Protein AF-A0A8S8XN00-F1 (afdb_monomer_lite)

Foldseek 3Di:
DPDPVVVVVQVQLVPDAWDWDWDADPVGDTDTDTHRSNPDDQDPVNVVVVVVVVVCPPPPPDDPDD

pLDDT: mean 72.54, std 10.15, range [42.62, 91.0]

Radius of gyration: 16.48 Å; chains: 1; bounding box: 48×25×38 Å

Structure (mmCIF, N/CA/C/O backbone):
data_AF-A0A8S8XN00-F1
#
_entry.id   AF-A0A8S8XN00-F1
#
loop_
_atom_site.group_PDB
_atom_site.id
_atom_site.type_symbol
_atom_site.label_atom_id
_atom_site.label_alt_id
_atom_site.label_comp_id
_atom_site.label_asym_id
_atom_site.label_entity_id
_atom_site.label_seq_id
_atom_site.pdbx_PDB_ins_code
_atom_site.Cartn_x
_atom_site.Cartn_y
_atom_site.Cartn_z
_atom_site.occupancy
_atom_site.B_iso_or_equiv
_atom_site.auth_seq_id
_atom_site.auth_comp_id
_atom_site.auth_asym_id
_atom_site.auth_atom_id
_atom_site.pdbx_PDB_model_num
ATOM 1 N N . MET A 1 1 ? 28.735 -6.393 -3.527 1.00 47.34 1 MET A N 1
ATOM 2 C CA . MET A 1 1 ? 28.404 -7.110 -4.772 1.00 47.34 1 MET A CA 1
ATOM 3 C C . MET A 1 1 ? 27.050 -6.571 -5.179 1.00 47.34 1 MET A C 1
ATOM 5 O O . MET A 1 1 ? 26.166 -6.590 -4.334 1.00 47.34 1 MET A O 1
ATOM 9 N N . PHE A 1 2 ? 26.938 -5.921 -6.339 1.00 50.44 2 PHE A N 1
ATOM 10 C CA . PHE A 1 2 ? 25.630 -5.472 -6.818 1.00 50.44 2 PHE A CA 1
ATOM 11 C C . PHE A 1 2 ? 24.838 -6.738 -7.141 1.00 50.44 2 PHE A C 1
ATOM 13 O O . PHE A 1 2 ? 25.329 -7.589 -7.877 1.00 50.44 2 PHE A O 1
ATOM 20 N N . ASP A 1 3 ? 23.725 -6.908 -6.444 1.00 61.62 3 ASP A N 1
ATOM 21 C CA . ASP A 1 3 ? 22.903 -8.112 -6.453 1.00 61.62 3 ASP A CA 1
ATOM 22 C C . ASP A 1 3 ? 22.200 -8.186 -7.816 1.00 61.62 3 ASP A C 1
ATOM 24 O O . ASP A 1 3 ? 21.421 -7.292 -8.147 1.00 61.62 3 ASP A O 1
ATOM 28 N N . ASP A 1 4 ? 22.531 -9.182 -8.640 1.00 59.97 4 ASP A N 1
ATOM 29 C CA . ASP A 1 4 ? 21.997 -9.350 -10.006 1.00 59.97 4 ASP A CA 1
ATOM 30 C C . ASP A 1 4 ? 20.447 -9.387 -9.998 1.00 59.97 4 ASP A C 1
ATOM 32 O O . ASP A 1 4 ? 19.785 -8.823 -10.873 1.00 59.97 4 ASP A O 1
ATOM 36 N N . ASP A 1 5 ? 19.867 -9.923 -8.916 1.00 61.28 5 ASP A N 1
ATOM 37 C CA . ASP A 1 5 ? 18.433 -9.915 -8.603 1.00 61.28 5 ASP A CA 1
ATOM 38 C C . ASP A 1 5 ? 17.827 -8.501 -8.488 1.00 61.28 5 ASP A C 1
ATOM 40 O O . ASP A 1 5 ? 16.665 -8.285 -8.844 1.00 61.28 5 ASP A O 1
ATOM 44 N N . SER A 1 6 ? 18.593 -7.500 -8.037 1.00 64.62 6 SER A N 1
ATOM 45 C CA . SER A 1 6 ? 18.111 -6.114 -7.950 1.00 64.62 6 SER A CA 1
ATOM 46 C C . SER A 1 6 ? 17.890 -5.506 -9.333 1.00 64.62 6 SER A C 1
ATOM 48 O O . SER A 1 6 ? 16.946 -4.740 -9.517 1.00 64.62 6 SER A O 1
ATOM 50 N N . VAL A 1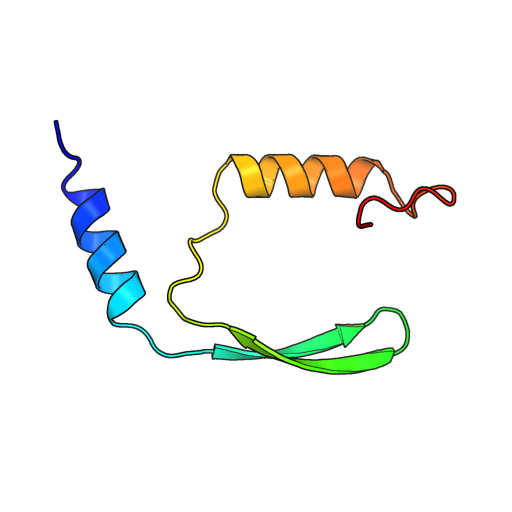 7 ? 18.737 -5.845 -10.308 1.00 68.44 7 VAL A N 1
ATOM 51 C CA . VAL A 1 7 ? 18.664 -5.292 -11.668 1.00 68.44 7 VAL A CA 1
ATOM 52 C C . VAL A 1 7 ? 17.522 -5.941 -12.447 1.00 68.44 7 VAL A C 1
ATOM 54 O O . VAL A 1 7 ? 16.732 -5.239 -13.081 1.00 68.44 7 VAL A O 1
ATOM 57 N N . ALA A 1 8 ? 17.383 -7.266 -12.353 1.00 71.19 8 ALA A N 1
ATOM 58 C CA . ALA A 1 8 ? 16.281 -7.999 -12.974 1.00 71.19 8 ALA A CA 1
ATOM 59 C C . ALA A 1 8 ? 14.911 -7.489 -12.490 1.00 71.19 8 ALA A C 1
ATOM 61 O O . ALA A 1 8 ? 14.013 -7.232 -13.291 1.00 71.19 8 ALA A O 1
ATOM 62 N N . ARG A 1 9 ? 14.781 -7.232 -11.184 1.00 69.19 9 ARG A N 1
ATOM 63 C CA . ARG A 1 9 ? 13.556 -6.693 -10.584 1.00 69.19 9 ARG A CA 1
ATOM 64 C C . ARG A 1 9 ? 13.238 -5.267 -11.033 1.00 69.19 9 ARG A C 1
ATOM 66 O O . ARG A 1 9 ? 12.071 -4.930 -11.219 1.00 69.19 9 ARG A O 1
ATOM 73 N N . GLU A 1 10 ? 14.243 -4.406 -11.176 1.00 67.81 10 GLU A N 1
ATOM 74 C CA . GLU A 1 10 ? 14.028 -3.042 -11.674 1.00 67.81 10 GLU A CA 1
ATOM 75 C C . GLU A 1 10 ? 13.530 -3.045 -13.122 1.00 67.81 10 GLU A C 1
ATOM 77 O O . GLU A 1 10 ? 12.618 -2.289 -13.457 1.00 67.81 10 GLU A O 1
ATOM 82 N N . LEU A 1 11 ? 14.050 -3.951 -13.952 1.00 72.06 11 LEU A N 1
ATOM 83 C CA . LEU A 1 11 ? 13.579 -4.151 -15.323 1.00 72.06 11 LEU A CA 1
ATOM 84 C C . LEU A 1 11 ? 12.120 -4.624 -15.369 1.00 72.06 11 LEU A C 1
ATOM 86 O O . LEU A 1 11 ? 11.342 -4.102 -16.165 1.00 72.06 11 LEU A O 1
ATOM 90 N N . GLU A 1 12 ? 11.719 -5.545 -14.491 1.00 70.75 12 GLU A N 1
ATOM 91 C CA . GLU A 1 12 ? 10.322 -5.983 -14.380 1.00 70.75 12 GLU A CA 1
ATOM 92 C C . GLU A 1 12 ? 9.385 -4.845 -13.948 1.00 70.75 12 GLU A C 1
ATOM 94 O O . GLU A 1 12 ? 8.303 -4.688 -14.515 1.00 70.75 12 GLU A O 1
ATOM 99 N N . LEU A 1 13 ? 9.796 -4.009 -12.986 1.00 70.00 13 LEU A N 1
ATOM 100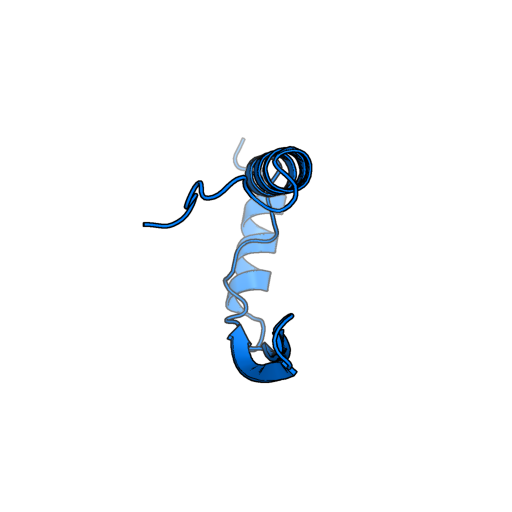 C CA . LEU A 1 13 ? 9.005 -2.858 -12.531 1.00 70.00 13 LEU A CA 1
ATOM 101 C C . LEU A 1 13 ? 8.788 -1.826 -13.644 1.00 70.00 13 LEU A C 1
ATOM 103 O O . LEU A 1 13 ? 7.691 -1.279 -13.748 1.00 70.00 13 LEU A O 1
ATOM 107 N N . ILE A 1 14 ? 9.803 -1.597 -14.481 1.00 69.69 14 ILE A N 1
ATOM 108 C CA . ILE A 1 14 ? 9.737 -0.685 -15.633 1.00 69.69 14 ILE A CA 1
ATOM 109 C C . ILE A 1 14 ? 8.878 -1.268 -16.765 1.00 69.69 14 ILE A C 1
ATOM 111 O O . ILE A 1 14 ? 8.204 -0.514 -17.463 1.00 69.69 14 ILE A O 1
ATOM 115 N N . ALA A 1 15 ? 8.905 -2.588 -16.959 1.00 71.25 15 ALA A N 1
ATOM 116 C CA . ALA A 1 15 ? 8.270 -3.249 -18.097 1.00 71.25 15 ALA A CA 1
ATOM 117 C C . ALA A 1 15 ? 6.769 -3.534 -17.931 1.00 71.25 15 ALA A C 1
ATOM 119 O O . ALA A 1 15 ? 6.121 -3.884 -18.915 1.00 71.25 15 ALA A O 1
ATOM 120 N N . GLY A 1 16 ? 6.216 -3.453 -16.720 1.00 70.62 16 GLY A N 1
ATOM 121 C CA . GLY A 1 16 ? 4.819 -3.823 -16.500 1.00 70.62 16 GLY A CA 1
ATOM 122 C C . GLY A 1 16 ? 3.818 -2.676 -16.618 1.00 70.62 16 GLY A C 1
ATOM 123 O O . GLY A 1 16 ? 4.140 -1.495 -16.493 1.00 70.62 16 GLY A O 1
ATOM 124 N N . ASP A 1 17 ? 2.566 -3.064 -16.842 1.00 72.62 17 ASP A N 1
ATOM 125 C CA . ASP A 1 17 ? 1.456 -2.149 -17.077 1.00 72.62 17 ASP A CA 1
ATOM 126 C C . ASP A 1 17 ? 0.847 -1.598 -15.780 1.00 72.62 17 ASP A C 1
ATOM 128 O O . ASP A 1 17 ? 0.803 -2.256 -14.732 1.00 72.62 17 ASP A O 1
ATOM 132 N N . THR A 1 18 ? 0.308 -0.383 -15.874 1.00 78.56 18 THR A N 1
ATOM 133 C CA . THR A 1 18 ? -0.516 0.231 -14.827 1.00 78.56 18 THR A CA 1
ATOM 134 C C . THR A 1 18 ? -1.744 -0.634 -14.547 1.00 78.56 18 THR A C 1
ATOM 136 O O . THR A 1 18 ? -2.478 -1.021 -15.457 1.00 78.56 18 THR A O 1
ATOM 139 N N . LYS A 1 19 ? -2.002 -0.913 -13.267 1.00 80.50 19 LYS A N 1
ATOM 140 C CA . LYS A 1 19 ? -3.163 -1.689 -12.819 1.00 80.50 19 LYS A CA 1
ATOM 141 C C . LYS A 1 19 ? -4.255 -0.757 -12.326 1.00 80.50 19 LYS A C 1
ATOM 143 O O . LYS A 1 19 ? -4.051 -0.021 -11.365 1.00 80.50 19 LYS A O 1
ATOM 148 N N . THR A 1 20 ? -5.438 -0.838 -12.921 1.00 83.31 20 THR A N 1
ATOM 149 C CA . THR A 1 20 ? -6.627 -0.172 -12.383 1.00 83.31 20 THR A CA 1
ATOM 150 C C . THR A 1 20 ? -7.292 -1.078 -11.351 1.00 83.31 20 THR A C 1
ATOM 152 O O . THR A 1 20 ? -7.692 -2.196 -11.672 1.00 83.31 20 THR A O 1
ATOM 155 N N . ILE A 1 21 ? -7.416 -0.607 -10.110 1.00 85.62 21 ILE A N 1
ATOM 156 C CA . ILE A 1 21 ? -8.115 -1.315 -9.035 1.00 85.62 21 ILE A CA 1
ATOM 157 C C . ILE A 1 21 ? -9.328 -0.510 -8.577 1.00 85.62 21 ILE A C 1
ATOM 159 O O . ILE A 1 21 ? -9.273 0.713 -8.458 1.00 85.62 21 ILE A O 1
ATOM 163 N N . GLN A 1 22 ? -10.427 -1.202 -8.291 1.00 90.19 22 GLN A N 1
ATOM 164 C CA . GLN A 1 22 ? -11.566 -0.608 -7.602 1.00 90.19 22 GLN A CA 1
ATOM 165 C C . GLN A 1 22 ? -11.461 -0.934 -6.118 1.00 90.19 22 GLN A C 1
ATOM 167 O O . GLN A 1 22 ? -11.452 -2.102 -5.731 1.00 90.19 22 GLN A O 1
ATOM 172 N N . TRP A 1 23 ? -11.360 0.098 -5.292 1.00 86.25 23 TRP A N 1
ATOM 173 C CA . TRP A 1 23 ? -11.303 -0.032 -3.845 1.00 86.25 23 TRP A CA 1
ATOM 174 C C . TRP A 1 23 ? -12.558 0.567 -3.223 1.00 86.25 23 TRP A C 1
ATOM 176 O O . TRP A 1 23 ? -12.882 1.728 -3.464 1.00 86.25 23 TRP A O 1
ATOM 186 N N . GLN A 1 24 ? -13.270 -0.226 -2.424 1.00 88.50 24 GLN A N 1
ATOM 187 C CA . GLN A 1 24 ? -14.418 0.253 -1.666 1.00 88.50 24 GLN A CA 1
ATOM 188 C C . GLN A 1 24 ? -13.974 0.698 -0.273 1.00 88.50 24 GLN A C 1
ATOM 190 O O . GLN A 1 24 ? -13.350 -0.071 0.462 1.00 88.50 24 GLN A O 1
ATOM 195 N N . SER A 1 25 ? -14.315 1.930 0.098 1.00 81.44 25 SER A N 1
ATOM 196 C CA . SER A 1 25 ? -14.026 2.461 1.422 1.00 81.44 25 SER A CA 1
ATOM 197 C C . SER A 1 25 ? -14.908 1.810 2.486 1.00 81.44 25 SER A C 1
ATOM 199 O O . SER A 1 25 ? -16.015 1.349 2.189 1.00 81.44 25 SER A O 1
ATOM 201 N N . PRO A 1 26 ? -14.486 1.832 3.763 1.00 79.19 26 PRO A N 1
ATOM 202 C CA . PRO A 1 26 ? -15.331 1.398 4.876 1.00 79.19 26 PRO A CA 1
ATOM 203 C C . PRO A 1 26 ? -16.660 2.165 4.997 1.00 79.19 26 PRO A C 1
ATOM 205 O O . PRO A 1 26 ? -17.568 1.701 5.682 1.00 79.19 26 PRO A O 1
ATOM 208 N N . HIS A 1 27 ? -16.782 3.327 4.346 1.00 83.00 27 HIS A N 1
ATOM 209 C CA . HIS A 1 27 ? -17.999 4.142 4.301 1.00 83.00 27 HIS A CA 1
ATOM 210 C C . HIS A 1 27 ? -18.853 3.887 3.047 1.00 83.00 27 HIS A C 1
ATOM 212 O O . HIS A 1 27 ? -19.905 4.501 2.889 1.00 83.00 27 HIS A O 1
ATOM 218 N N . GLY A 1 28 ? -18.439 2.950 2.186 1.00 85.75 28 GLY A N 1
ATOM 219 C CA . GLY A 1 28 ? -19.188 2.494 1.014 1.00 85.75 28 GLY A CA 1
ATOM 220 C C . GLY A 1 28 ? -18.849 3.215 -0.291 1.00 85.75 28 GLY A C 1
ATOM 221 O O . GLY A 1 28 ? -19.381 2.838 -1.333 1.00 85.75 28 GLY A O 1
ATOM 222 N N . GLU A 1 29 ? -17.958 4.206 -0.262 1.00 91.00 29 GLU A N 1
ATOM 223 C CA . GLU A 1 29 ? -17.511 4.928 -1.457 1.00 91.00 29 GLU A CA 1
ATOM 224 C C . GLU A 1 29 ? -16.629 4.031 -2.326 1.00 91.00 29 GLU A C 1
ATOM 226 O O . GLU A 1 29 ? -15.811 3.272 -1.809 1.00 91.00 29 GLU A O 1
ATOM 231 N N . LEU A 1 30 ? -16.764 4.128 -3.647 1.00 90.19 30 LEU A N 1
ATOM 232 C CA . LEU A 1 30 ? -15.934 3.375 -4.582 1.00 90.19 30 LEU A CA 1
ATOM 233 C C . LEU A 1 30 ? -14.878 4.296 -5.197 1.00 90.19 30 LEU A C 1
ATOM 235 O O . LEU A 1 30 ? -15.210 5.287 -5.844 1.00 90.19 30 LEU A O 1
ATOM 239 N N . PHE A 1 31 ? -13.612 3.937 -5.028 1.00 87.56 31 PHE A N 1
ATOM 240 C CA . PHE A 1 31 ? -12.469 4.635 -5.597 1.00 87.56 31 PHE A CA 1
ATOM 241 C C . PHE A 1 31 ? -11.875 3.808 -6.734 1.00 87.56 31 PHE A C 1
ATOM 243 O O . PHE A 1 31 ? -11.567 2.630 -6.556 1.00 87.56 31 PHE A O 1
ATOM 250 N N . SER A 1 32 ? -11.694 4.428 -7.899 1.00 89.50 32 SER A N 1
ATOM 251 C CA . SER A 1 32 ? -10.907 3.853 -8.990 1.00 89.50 32 SER A CA 1
ATOM 252 C C . SER A 1 32 ? -9.474 4.353 -8.856 1.00 89.50 32 SER A C 1
ATOM 254 O O . SER A 1 32 ? -9.231 5.552 -8.974 1.00 89.50 32 SER A O 1
ATOM 256 N N . LEU A 1 33 ? -8.541 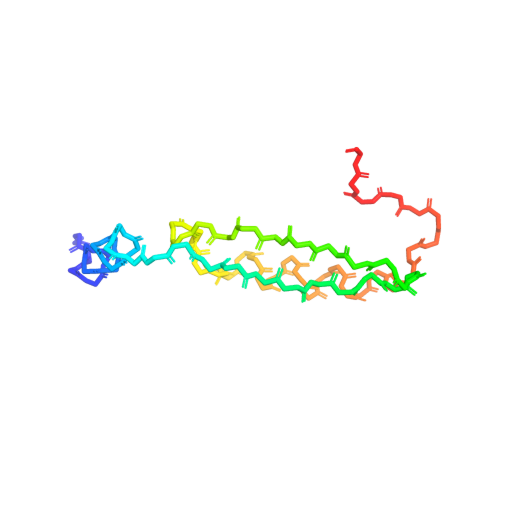3.451 -8.565 1.00 82.88 33 LEU A N 1
ATOM 257 C CA . LEU A 1 33 ? -7.128 3.768 -8.381 1.00 82.88 33 LEU A CA 1
ATOM 258 C C . LEU A 1 33 ? -6.337 3.212 -9.561 1.00 82.88 33 LEU A C 1
ATOM 260 O O . LEU A 1 33 ? -6.419 2.024 -9.865 1.00 82.88 33 LEU A O 1
ATOM 264 N N . GLU A 1 34 ? -5.543 4.062 -10.198 1.00 81.50 34 GLU A N 1
ATOM 265 C CA . GLU A 1 34 ? -4.558 3.652 -11.195 1.00 81.50 34 GLU A CA 1
ATOM 266 C C . GLU A 1 34 ? -3.210 3.488 -10.493 1.00 81.50 34 GLU A C 1
ATOM 268 O O . GLU A 1 34 ? -2.579 4.462 -10.085 1.00 81.50 34 GLU A O 1
ATOM 273 N N . LEU A 1 35 ? -2.794 2.240 -10.283 1.00 77.38 35 LEU A N 1
ATOM 274 C CA . LEU A 1 35 ? -1.535 1.910 -9.629 1.00 77.38 35 LEU A CA 1
ATOM 275 C C . LEU A 1 35 ? -0.444 1.694 -10.683 1.00 77.38 35 LEU A C 1
ATOM 277 O O . LEU A 1 35 ? -0.537 0.732 -11.452 1.00 77.38 35 LEU A O 1
ATOM 281 N N . PRO A 1 36 ? 0.595 2.545 -10.729 1.00 73.44 36 PRO A N 1
ATOM 282 C CA . PRO A 1 36 ? 1.692 2.361 -11.667 1.00 73.44 36 PRO A CA 1
ATOM 283 C C . PRO A 1 36 ? 2.491 1.109 -11.303 1.00 73.44 36 PRO A C 1
ATOM 285 O O . PRO A 1 36 ? 2.691 0.808 -10.130 1.00 73.44 36 PRO A O 1
ATOM 288 N N . HIS A 1 37 ? 2.998 0.389 -12.301 1.00 69.62 37 HIS A N 1
ATOM 289 C CA . HIS A 1 37 ? 3.759 -0.845 -12.078 1.00 69.62 37 HIS A CA 1
ATOM 290 C C . HIS A 1 37 ? 5.077 -0.635 -11.311 1.00 69.62 37 HIS A C 1
ATOM 292 O O . HIS A 1 37 ? 5.622 -1.559 -10.714 1.00 69.62 37 HIS A O 1
ATOM 298 N N . THR A 1 38 ? 5.556 0.608 -11.270 1.00 61.94 38 THR A N 1
ATOM 299 C CA . THR A 1 38 ? 6.769 1.030 -10.565 1.00 61.94 38 THR A CA 1
ATOM 300 C C . THR A 1 38 ? 6.577 1.237 -9.065 1.00 61.94 38 THR A C 1
ATOM 302 O O . THR A 1 38 ? 7.537 1.602 -8.381 1.00 61.94 38 THR A O 1
ATOM 305 N N . VAL A 1 39 ? 5.380 0.999 -8.506 1.00 61.75 39 VAL A N 1
ATOM 306 C CA . VAL A 1 39 ? 5.269 0.918 -7.047 1.00 61.75 39 VAL A CA 1
ATOM 307 C C . VAL A 1 39 ? 6.073 -0.279 -6.560 1.00 61.75 39 VAL A C 1
ATOM 309 O O . VAL A 1 39 ? 5.735 -1.434 -6.813 1.00 61.75 39 VAL A O 1
ATOM 312 N N . TYR A 1 40 ? 7.166 0.014 -5.857 1.00 66.25 40 TYR A N 1
ATOM 313 C CA . TYR A 1 40 ? 7.978 -1.014 -5.231 1.00 66.25 40 TYR A CA 1
ATOM 314 C C . TYR A 1 40 ? 7.077 -1.944 -4.410 1.00 66.25 40 TYR A C 1
ATOM 316 O O . TYR A 1 40 ? 6.271 -1.456 -3.611 1.00 66.25 40 TYR A O 1
ATOM 324 N N . PRO A 1 41 ? 7.224 -3.272 -4.563 1.00 59.75 41 PRO A N 1
ATOM 325 C CA . PRO A 1 41 ? 6.523 -4.219 -3.718 1.00 59.75 41 PRO A CA 1
ATOM 326 C C . PRO A 1 41 ? 6.763 -3.863 -2.248 1.00 59.75 41 PRO A C 1
ATOM 328 O O . PRO A 1 41 ? 7.887 -3.448 -1.931 1.00 59.75 41 PRO A O 1
ATOM 331 N N . PRO A 1 42 ? 5.753 -4.021 -1.370 1.00 62.41 42 PRO A N 1
ATOM 332 C CA . PRO A 1 42 ? 5.882 -3.744 0.054 1.00 62.41 42 PRO A CA 1
ATOM 333 C C . PRO A 1 42 ? 7.192 -4.324 0.584 1.00 62.41 42 PRO A C 1
ATOM 335 O O . PRO A 1 42 ? 7.430 -5.529 0.486 1.00 62.41 42 PRO A O 1
ATOM 338 N N . ARG A 1 43 ? 8.079 -3.453 1.067 1.00 68.19 43 ARG A N 1
ATOM 339 C CA . ARG A 1 43 ? 9.342 -3.879 1.678 1.00 68.19 43 ARG A CA 1
ATOM 340 C C . ARG A 1 43 ? 9.082 -4.305 3.121 1.00 68.19 43 ARG A C 1
ATOM 342 O O . ARG A 1 43 ? 7.976 -4.129 3.633 1.00 68.19 43 ARG A O 1
ATOM 349 N N . GLU A 1 44 ? 10.103 -4.838 3.785 1.00 69.12 44 GLU A N 1
ATOM 350 C CA . GLU A 1 44 ? 10.030 -5.178 5.211 1.00 69.12 44 GLU A CA 1
ATOM 351 C C . GLU A 1 44 ? 9.506 -3.999 6.047 1.00 69.12 44 GLU A C 1
ATOM 353 O O . GLU A 1 44 ? 8.631 -4.183 6.888 1.00 69.12 44 GLU A O 1
ATOM 358 N N . ASP A 1 45 ? 9.925 -2.772 5.728 1.00 68.19 45 ASP A N 1
ATOM 359 C CA . ASP A 1 45 ? 9.438 -1.554 6.384 1.00 68.19 45 ASP A CA 1
ATOM 360 C C . ASP A 1 45 ? 7.939 -1.306 6.155 1.00 68.19 45 ASP A C 1
ATOM 362 O O . ASP A 1 45 ? 7.233 -0.853 7.056 1.00 68.19 45 ASP A O 1
ATOM 366 N N . THR A 1 46 ? 7.423 -1.635 4.966 1.00 71.12 46 THR A N 1
ATOM 367 C CA . THR A 1 46 ? 5.995 -1.521 4.640 1.00 71.12 46 THR A CA 1
ATOM 368 C C . THR A 1 46 ? 5.172 -2.538 5.430 1.00 71.12 46 THR A C 1
ATOM 370 O O . THR A 1 46 ? 4.128 -2.184 5.978 1.00 71.12 46 THR A O 1
ATOM 373 N N . ASP A 1 47 ? 5.652 -3.778 5.542 1.00 73.44 47 ASP A N 1
ATOM 374 C CA . ASP A 1 47 ? 5.000 -4.819 6.344 1.00 73.44 47 ASP A CA 1
ATOM 375 C C . ASP A 1 47 ? 5.077 -4.498 7.847 1.00 73.44 47 ASP A C 1
ATOM 377 O O . ASP A 1 47 ? 4.083 -4.600 8.571 1.00 73.44 47 ASP A O 1
ATOM 381 N N . PHE A 1 48 ? 6.224 -4.003 8.320 1.00 76.12 48 PHE A N 1
ATOM 382 C CA . PHE A 1 48 ? 6.399 -3.520 9.687 1.00 76.12 48 PHE A CA 1
ATOM 383 C C . PHE A 1 48 ? 5.435 -2.370 10.003 1.00 76.12 48 PHE A C 1
ATOM 385 O O . PHE A 1 48 ? 4.754 -2.399 11.034 1.00 76.12 48 PHE A O 1
ATOM 392 N N . MET A 1 49 ? 5.321 -1.374 9.121 1.00 75.50 49 MET A N 1
ATOM 393 C CA . MET A 1 49 ? 4.359 -0.284 9.280 1.00 75.50 49 MET A CA 1
ATOM 394 C C . MET A 1 49 ? 2.921 -0.805 9.285 1.00 75.50 49 MET A C 1
ATOM 396 O O . MET A 1 49 ? 2.177 -0.468 10.204 1.00 75.50 49 MET A O 1
ATOM 400 N N . ALA A 1 50 ? 2.535 -1.671 8.344 1.00 78.81 50 ALA A N 1
ATOM 401 C CA . ALA A 1 50 ? 1.190 -2.241 8.281 1.00 78.81 50 ALA A CA 1
ATOM 402 C C . ALA A 1 50 ? 0.824 -2.994 9.572 1.00 78.81 50 ALA A C 1
ATOM 404 O O . ALA A 1 50 ? -0.216 -2.729 10.178 1.00 78.81 50 ALA A O 1
ATOM 405 N N . ARG A 1 51 ? 1.715 -3.866 10.063 1.00 79.38 51 ARG A N 1
ATOM 406 C CA . ARG A 1 51 ? 1.526 -4.596 11.330 1.00 79.38 51 ARG A CA 1
ATOM 407 C C . ARG A 1 51 ? 1.341 -3.659 12.518 1.00 79.38 51 ARG A C 1
ATOM 409 O O . ARG A 1 51 ? 0.521 -3.929 13.394 1.00 79.38 51 ARG A O 1
ATOM 416 N N . ASN A 1 52 ? 2.110 -2.575 12.580 1.00 78.31 52 ASN A N 1
ATOM 417 C CA . ASN A 1 52 ? 2.014 -1.622 13.682 1.00 78.31 52 ASN A CA 1
ATOM 418 C C . ASN A 1 52 ? 0.785 -0.713 13.572 1.00 78.31 52 ASN A C 1
ATOM 420 O O . ASN A 1 52 ? 0.167 -0.433 14.596 1.00 78.31 52 ASN A O 1
ATOM 424 N N . LEU A 1 53 ? 0.373 -0.328 12.363 1.00 76.75 53 LEU A N 1
ATOM 425 C CA . LEU A 1 53 ? -0.879 0.395 12.128 1.00 76.75 53 LEU A CA 1
ATOM 426 C C . LEU A 1 53 ? -2.094 -0.440 12.552 1.00 76.75 53 LEU A C 1
ATOM 428 O O . LEU A 1 53 ? -2.975 0.075 13.234 1.00 76.75 53 LEU A O 1
ATOM 432 N N . ILE A 1 54 ? -2.109 -1.744 12.254 1.00 78.25 54 ILE A N 1
ATOM 433 C CA . ILE A 1 54 ? -3.187 -2.653 12.682 1.00 78.25 54 ILE A CA 1
ATOM 434 C C . ILE A 1 54 ? -3.330 -2.674 14.214 1.00 78.25 54 ILE A C 1
ATOM 436 O O . ILE A 1 54 ? -4.446 -2.644 14.734 1.00 78.25 54 ILE A O 1
ATOM 440 N N . LYS A 1 55 ? -2.216 -2.659 14.960 1.00 78.88 55 LYS A N 1
ATOM 441 C CA . LYS A 1 55 ? -2.228 -2.645 16.438 1.00 78.88 55 LYS A CA 1
ATOM 442 C C . LYS A 1 55 ? -2.850 -1.378 17.038 1.00 78.88 55 LYS A C 1
ATOM 444 O O . LYS A 1 55 ? -3.276 -1.410 18.191 1.00 78.88 55 LYS A O 1
ATOM 449 N N . ILE A 1 56 ? -2.908 -0.271 16.293 1.00 75.88 56 ILE A N 1
ATOM 450 C CA . ILE A 1 56 ? -3.521 0.989 16.750 1.00 75.88 56 ILE A CA 1
ATOM 451 C C . ILE A 1 56 ? -5.060 0.870 16.809 1.00 75.88 56 ILE A C 1
ATOM 453 O O . ILE A 1 56 ? -5.709 1.614 17.553 1.00 75.88 56 ILE A O 1
ATOM 457 N N . GLY A 1 57 ? -5.654 -0.100 16.100 1.00 71.62 57 GLY A N 1
ATOM 458 C CA . GLY A 1 57 ? -7.102 -0.315 16.062 1.00 71.62 57 GLY A CA 1
ATOM 459 C C . GLY A 1 57 ? -7.842 0.875 15.429 1.00 71.62 57 GLY A C 1
ATOM 460 O O . GLY A 1 57 ? -7.248 1.586 14.621 1.00 71.62 57 GLY A O 1
ATOM 461 N N . PRO A 1 58 ? -9.104 1.172 15.800 1.00 72.56 58 PRO A N 1
ATOM 462 C CA . PRO A 1 58 ? -9.891 2.268 15.213 1.00 72.56 58 PRO A CA 1
ATOM 463 C C . PRO A 1 58 ? -9.359 3.678 15.535 1.00 72.56 58 PRO A C 1
ATOM 465 O O . PRO A 1 58 ? -10.083 4.648 15.350 1.00 72.56 58 PRO A O 1
ATOM 468 N N . GLY A 1 59 ? -8.126 3.789 16.052 1.00 67.81 59 GLY A N 1
ATOM 469 C CA . GLY A 1 59 ? -7.400 5.036 16.239 1.00 67.81 59 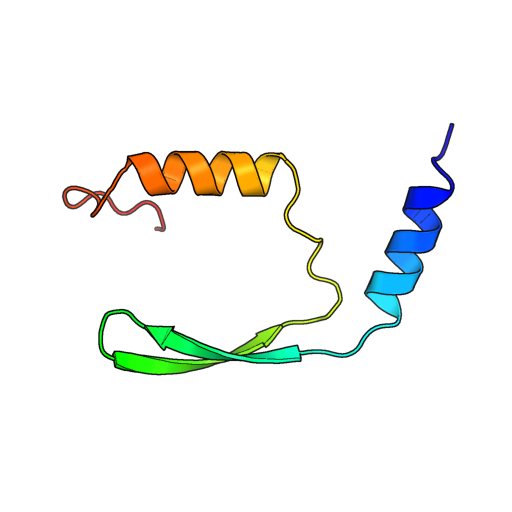GLY A CA 1
ATOM 470 C C . GLY A 1 59 ? -8.204 6.023 17.061 1.00 67.81 59 GLY A C 1
ATOM 471 O O . GLY A 1 59 ? -8.848 6.879 16.481 1.00 67.81 59 GLY A O 1
ATOM 472 N N . LYS A 1 60 ? -8.161 5.903 18.401 1.00 68.69 60 LYS A N 1
ATOM 473 C CA . LYS A 1 60 ? -8.872 6.717 19.421 1.00 68.69 60 LYS A CA 1
ATOM 474 C C . LYS A 1 60 ? -8.781 8.248 19.190 1.00 68.69 60 LYS A C 1
ATOM 476 O O . LYS A 1 60 ? -8.142 8.954 19.963 1.00 68.69 60 LYS A O 1
ATOM 481 N N . ARG A 1 61 ? -9.397 8.753 18.120 1.00 67.12 61 ARG A N 1
ATOM 482 C CA . ARG A 1 61 ? -9.246 10.090 17.522 1.00 67.12 61 ARG A CA 1
ATOM 483 C C . ARG A 1 61 ? -7.804 10.536 17.218 1.00 67.12 61 ARG A C 1
ATOM 485 O O . ARG A 1 61 ? -7.532 11.732 17.209 1.00 67.12 61 ARG A O 1
ATOM 492 N N . ARG A 1 62 ? -6.870 9.605 16.985 1.00 68.94 62 ARG A N 1
ATOM 493 C CA . ARG A 1 62 ? -5.487 9.939 16.586 1.00 68.94 62 ARG A CA 1
ATOM 494 C C . ARG A 1 62 ? -5.367 9.818 15.069 1.00 68.94 62 ARG A C 1
ATOM 496 O O . ARG A 1 62 ? -5.392 8.703 14.559 1.00 68.94 62 ARG A O 1
ATOM 503 N N . ASN A 1 63 ? -5.227 10.949 14.380 1.00 59.78 63 ASN A N 1
ATOM 504 C CA . ASN A 1 63 ? -4.895 10.968 12.957 1.00 59.78 63 ASN A CA 1
ATOM 505 C C . ASN A 1 63 ? -3.422 10.597 12.780 1.00 59.78 63 ASN A C 1
ATOM 507 O O . ASN A 1 63 ? -2.540 11.244 13.341 1.00 59.78 63 ASN A O 1
ATOM 511 N N . VAL A 1 64 ? -3.176 9.517 12.041 1.00 64.75 64 VAL A N 1
ATOM 512 C CA . VAL A 1 64 ? -1.823 9.024 11.715 1.00 64.75 64 VAL A CA 1
ATOM 513 C C . VAL A 1 64 ? -1.340 9.570 10.367 1.00 64.75 64 VAL A C 1
ATOM 515 O O . VAL A 1 64 ? -0.170 9.450 10.026 1.00 64.75 64 VAL A O 1
ATOM 518 N N . LEU A 1 65 ? -2.245 10.197 9.621 1.00 59.41 65 LEU A N 1
ATOM 519 C CA . LEU A 1 65 ? -1.993 10.897 8.374 1.00 59.41 65 LEU A CA 1
ATOM 520 C C . LEU A 1 65 ? -2.492 12.326 8.606 1.00 59.41 65 LEU A C 1
ATOM 522 O O . LEU A 1 65 ? -3.666 12.511 8.939 1.00 59.41 65 LEU A O 1
ATOM 526 N N . ASN A 1 66 ? -1.572 13.289 8.568 1.00 42.62 66 ASN A N 1
ATOM 527 C CA . ASN A 1 66 ? -1.903 14.715 8.552 1.00 42.62 66 ASN A CA 1
ATOM 528 C C . ASN A 1 66 ? -2.238 15.146 7.129 1.00 42.62 66 ASN A C 1
ATOM 530 O O . ASN A 1 66 ? -1.567 14.627 6.208 1.00 42.62 66 ASN A O 1
#

Secondary structure (DSSP, 8-state):
---HHHHHHHHHHHHSPPEEEEEE-TTS-EEEEEE-TTS----HHHHHHHHHHHHHTT-SS--S--

Sequence (66 aa):
MFDDDSVARELELIAGDTKTIQWQSPHGELFSLELPHTVYPPREDTDFMARNLIKIGPGKRRNVLN

=== Feature glossary ===
Key to the feature types in this record:

— What the protein is —

Primary structure: the covalent order of the twenty standard amino acids along the backbone. Two proteins with the same sequence will (almost always) fold to the same structure; two with 30% identity often share a fold but not the details.

Database cross-references. InterPro integrates a dozen domain/family signature databases into unified entries with residue-range hits. GO terms attach function/process/location labels with evidence codes. CATH codes position the fold in a four-level structural taxonomy. Organism is the NCBI-taxonomy species name.

— Where its atoms are —

The mmCIF block holds the 3D Cartesian coordinates of each backbone atom (N, Cα, C, O) in ångströms. mmCIF is the PDB's canonical archive format — a tagged-loop text representation of the atomic model.

Six rendered views show the 3D structure from the faces of a cube — i.e. along ±x, ±y, ±z. Rendering representation is drawn randomly per protein from cartoon (secondary-structure ribbons), sticks (backbone bonds), or molecular surface; coloring is either N→C rainbow (blue at the N-terminus through red at the C-terminus) or one color per chain.

— Local backbone conformation —

DSSP 8-state secondary structure assigns each residue one of H (α-helix), G (3₁₀-helix), I (π-helix), E (extended β-strand), B (isolated β-bridge), T (hydrogen-bonded turn), S (bend), or '-' (coil). The assignment is computed from backbone hydrogen-bond geometry via the Kabsch–Sander algorithm.

P-SEA three-state annotation labels each residue as helix, strand, or coil based purely on the geometry of the Cα trace. It serves as a fallback when the full backbone (and thus DSSP) is unavailable.

The φ/ψ torsion pair specifies the backbone conformation at each residue. φ rotates about the N–Cα bond, ψ about the Cα–C bond. Steric clashes forbid most of the (φ, ψ) plane — the allowed regions (α-helix basin, β-sheet basin, left-handed helix) are the Ramachandran-allowed regions.

— Global shape and packing —

The geometric summary reports three shape descriptors. Rg (radius of gyration) measures how spread out the Cα atoms are about their centre of mass; compact globular proteins have small Rg, elongated or unfolded ones large. Cα contacts (<8 Å, |i−j|>4) count long-range residue pairs in spatial proximity — high for tightly packed folds, near zero for rods or random coil. The bounding-box extents give the protein's footprint along x, y, z in Å.

Accessible surface area quantifies burial. A residue with SASA near zero is packed into the hydrophobic core; one with SASA >100 Å² sits on the surface. Computed here via the Shrake–Rupley numerical algorithm with a 1.4 Å probe.

Plot images: a contact map (which residues are close in 3D, as an N×N binary image), a Ramachandran scatter (backbone torsion angles, revealing secondary-structure composition at a glance), and — for AlphaFold structures — a PAE heatmap (pairwise prediction confidence).

— Structural neighborhood —

The Foldseek 3Di string encodes local tertiary geometry as a 20-letter alphabet — one character per residue — derived from the relative positions of nearby Cα atoms. Unlike the amino-acid sequence, 3Di is a direct function of the 3D structure, so two proteins with the same fold have similar 3Di strings even at low sequence identity.

Nearest PDB neighbors are the top structural matches found by Foldseek when searching this structure against the entire Protein Data Bank. Each hit reports a TM-score (0 to 1; >0.5 almost always implies the same fold) and an E-value. These are *structural* homologs — they may share no detectable sequence similarity.

— Confidence and disorder 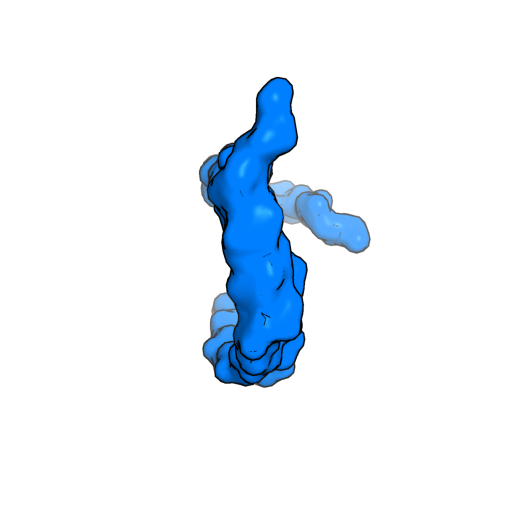—

For AlphaFold models, the B-factor field carr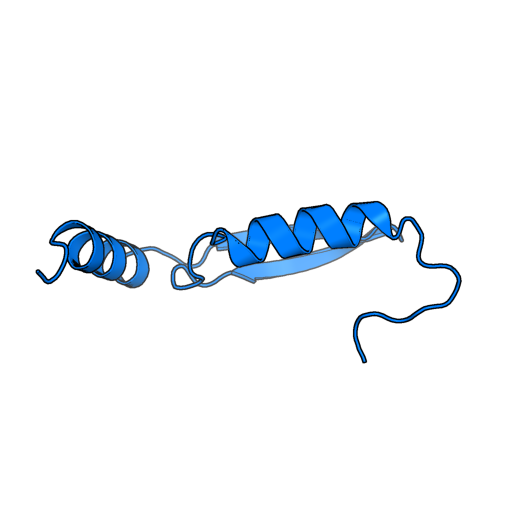ies pLDDT — the model's own estimate of local accuracy on a 0–100 scale. Regions with pLDDT<50 should be treated as essentially unmodeled; they often correspond to intrinsically disordered segments.

B-factor (Debye–Waller factor) reflects atomic displacement in the crystal lattice. It is an experimental observable (units Å²), not a prediction; low values mean the atom is pinned down, high values mean it moves or is heterogeneous across the crystal.

Predicted aligned error is AlphaFold's pairwise confidence. Unlike pLDDT (per-residue), PAE is per-residue-pair and captures whether two parts of the structure are correctly placed relative to each other. Units are ångströms of expected positional error.